Protein AF-A0A4P5QP38-F1 (afdb_monomer_lite)

Radius of gyration: 18.64 Å; chains: 1; bounding box: 42×18×55 Å

Foldseek 3Di:
DPPPDQLDDPVRVVVLVVLVVVLVVLVVVLVVVLVVLVVVCVVPVVSVVVSVVSCVVVVVVSVVSVVVSVVVVVVSPDPDD

Structure (mmCIF, N/CA/C/O backbone):
data_AF-A0A4P5QP38-F1
#
_entry.id   AF-A0A4P5QP38-F1
#
loop_
_atom_site.group_PDB
_atom_site.id
_atom_site.type_symbol
_atom_site.label_atom_id
_atom_site.label_alt_id
_atom_site.label_comp_id
_atom_site.label_asym_id
_atom_site.label_entity_id
_atom_site.label_seq_id
_atom_site.pdbx_PDB_ins_code
_atom_site.Cartn_x
_atom_site.Cartn_y
_atom_site.Cartn_z
_atom_site.occupancy
_atom_site.B_iso_or_equiv
_atom_site.auth_seq_id
_atom_site.auth_comp_id
_atom_site.auth_asym_id
_atom_site.auth_atom_id
_atom_site.pdbx_PDB_model_num
ATOM 1 N N . MET A 1 1 ? 19.011 10.978 -35.360 1.00 44.03 1 MET A N 1
ATOM 2 C CA . MET A 1 1 ? 18.400 9.912 -34.546 1.00 44.03 1 MET A CA 1
ATOM 3 C C . MET A 1 1 ? 17.032 10.416 -34.158 1.00 44.03 1 MET A C 1
ATOM 5 O O . MET A 1 1 ? 16.960 11.482 -33.558 1.00 44.03 1 MET A O 1
ATOM 9 N N . ASP A 1 2 ? 15.984 9.735 -34.611 1.00 45.84 2 ASP A N 1
ATOM 10 C CA . ASP A 1 2 ? 14.605 10.064 -34.257 1.00 45.84 2 ASP A CA 1
ATOM 11 C C . ASP A 1 2 ? 14.437 9.928 -32.742 1.00 45.84 2 ASP A C 1
ATOM 13 O O . ASP A 1 2 ? 14.692 8.876 -32.166 1.00 45.84 2 ASP A O 1
ATOM 17 N N . THR A 1 3 ? 14.013 10.996 -32.076 1.00 54.47 3 THR A N 1
ATOM 18 C CA . THR A 1 3 ? 13.757 11.037 -30.626 1.00 54.47 3 THR A CA 1
ATOM 19 C C . THR A 1 3 ? 12.455 10.319 -30.234 1.00 54.47 3 THR A C 1
ATOM 21 O O . THR A 1 3 ? 11.891 10.606 -29.183 1.00 54.47 3 THR A O 1
ATOM 24 N N . ASN A 1 4 ? 11.947 9.437 -31.102 1.00 55.00 4 ASN A N 1
ATOM 25 C CA . ASN A 1 4 ? 10.631 8.802 -31.016 1.00 55.00 4 ASN A CA 1
ATOM 26 C C . ASN A 1 4 ? 10.684 7.273 -30.913 1.00 55.00 4 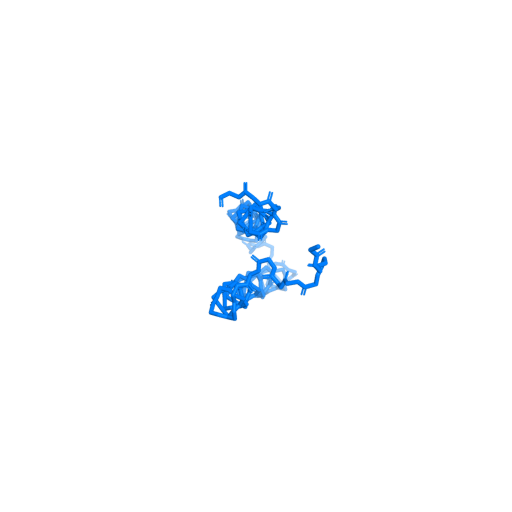ASN A C 1
ATOM 28 O O . ASN A 1 4 ? 9.624 6.649 -30.841 1.00 55.00 4 ASN A O 1
ATOM 32 N N . ASP A 1 5 ? 11.870 6.658 -30.884 1.00 53.81 5 ASP A N 1
ATOM 33 C CA . ASP A 1 5 ? 11.939 5.234 -30.572 1.00 53.81 5 ASP A CA 1
ATOM 34 C C . ASP A 1 5 ? 11.531 5.025 -29.108 1.00 53.81 5 ASP A C 1
ATOM 36 O O . ASP A 1 5 ? 12.079 5.678 -28.210 1.00 53.81 5 ASP A O 1
ATOM 40 N N . PRO A 1 6 ? 10.537 4.160 -28.836 1.00 56.00 6 PRO A N 1
ATOM 41 C CA . PRO A 1 6 ? 10.096 3.932 -27.478 1.00 56.00 6 PRO A CA 1
ATOM 42 C C . PRO A 1 6 ? 11.270 3.374 -26.672 1.00 56.00 6 PRO A C 1
ATOM 44 O O . PRO A 1 6 ? 11.814 2.320 -26.990 1.00 56.00 6 PRO A O 1
ATOM 47 N N . VAL A 1 7 ? 11.620 4.075 -25.587 1.00 70.06 7 VAL A N 1
ATOM 48 C CA . VAL A 1 7 ? 12.657 3.676 -24.611 1.00 70.06 7 VAL A CA 1
ATOM 49 C C . VAL A 1 7 ? 12.380 2.276 -24.027 1.00 70.06 7 VAL A C 1
ATOM 51 O O . VAL A 1 7 ? 13.260 1.644 -23.456 1.00 70.06 7 VAL A O 1
ATOM 54 N N . LEU A 1 8 ? 11.154 1.769 -24.203 1.00 74.88 8 LEU A N 1
ATOM 55 C CA . LEU A 1 8 ? 10.672 0.482 -23.725 1.00 74.88 8 LEU A CA 1
ATOM 56 C C . LEU A 1 8 ? 10.091 -0.368 -24.852 1.00 74.88 8 LEU A C 1
ATOM 58 O O . LEU A 1 8 ? 9.205 0.074 -25.586 1.00 74.88 8 LEU A O 1
ATOM 62 N N . SER A 1 9 ? 10.505 -1.633 -24.920 1.00 85.62 9 SER A N 1
ATOM 63 C CA . SER A 1 9 ? 9.843 -2.613 -25.782 1.00 85.62 9 SER A CA 1
ATOM 64 C C . SER A 1 9 ? 8.395 -2.857 -25.333 1.00 85.62 9 SER A C 1
ATOM 66 O O . SER A 1 9 ? 8.040 -2.699 -24.160 1.00 85.62 9 SER A O 1
ATOM 68 N N . ARG A 1 10 ? 7.536 -3.312 -26.256 1.00 85.12 10 ARG A N 1
ATOM 69 C CA . ARG A 1 10 ? 6.134 -3.645 -25.948 1.00 85.12 10 ARG A CA 1
ATOM 70 C C . ARG A 1 10 ? 6.007 -4.648 -24.795 1.00 85.12 10 ARG A C 1
ATOM 72 O O . ARG A 1 10 ? 5.163 -4.462 -23.925 1.00 85.12 10 ARG A O 1
ATOM 79 N N . SER A 1 11 ? 6.862 -5.669 -24.762 1.00 87.62 11 SER A N 1
ATOM 80 C CA . SER A 1 11 ? 6.887 -6.667 -23.687 1.00 87.62 11 SER A CA 1
ATOM 81 C C . SER A 1 11 ? 7.224 -6.062 -22.326 1.00 87.62 11 SER A C 1
ATOM 83 O O . SER A 1 11 ? 6.646 -6.447 -21.312 1.00 87.62 11 SER A O 1
ATOM 85 N N . GLU A 1 12 ? 8.138 -5.092 -22.279 1.00 85.50 12 GLU A N 1
ATOM 86 C CA . GLU A 1 12 ? 8.486 -4.418 -21.027 1.00 85.50 12 GLU A CA 1
ATOM 87 C C . GLU A 1 12 ? 7.376 -3.485 -20.555 1.00 85.50 12 GLU A C 1
ATOM 89 O O . GLU A 1 12 ? 7.118 -3.398 -19.354 1.00 85.50 12 GLU A O 1
ATOM 94 N N . LEU A 1 13 ? 6.690 -2.826 -21.491 1.00 87.88 13 LEU A N 1
ATOM 95 C CA . LEU A 1 13 ? 5.521 -2.014 -21.186 1.00 87.88 13 LEU A CA 1
ATOM 96 C C . LEU A 1 13 ? 4.368 -2.871 -20.643 1.00 87.88 13 LEU A C 1
ATOM 98 O O . LEU A 1 13 ? 3.733 -2.492 -19.661 1.00 87.88 13 LEU A O 1
ATOM 102 N N . GLU A 1 14 ? 4.123 -4.043 -21.234 1.00 90.56 14 GLU A N 1
ATOM 103 C CA . GLU A 1 14 ? 3.115 -4.999 -20.760 1.00 90.56 14 GLU A CA 1
ATOM 104 C C . GLU A 1 14 ? 3.440 -5.511 -19.348 1.00 90.56 14 GLU A C 1
ATOM 106 O O . GLU A 1 14 ? 2.563 -5.520 -18.479 1.00 90.56 14 GLU A O 1
ATOM 111 N N . ALA A 1 15 ? 4.705 -5.851 -19.078 1.00 89.94 15 ALA A N 1
ATOM 112 C CA . ALA A 1 15 ? 5.154 -6.259 -17.747 1.00 89.94 15 ALA A CA 1
ATOM 113 C C . ALA A 1 15 ? 4.998 -5.132 -16.711 1.00 89.94 15 ALA A C 1
ATOM 115 O O . ALA A 1 15 ? 4.519 -5.361 -15.596 1.00 89.94 15 ALA A O 1
ATOM 116 N N . LEU A 1 16 ? 5.351 -3.898 -17.081 1.00 90.69 16 LEU A N 1
ATOM 117 C CA . LEU A 1 16 ? 5.198 -2.736 -16.211 1.00 90.69 16 LEU A CA 1
ATOM 118 C C . LEU A 1 16 ? 3.722 -2.440 -15.916 1.00 90.69 16 LEU A C 1
ATOM 120 O O . LEU A 1 16 ? 3.359 -2.168 -14.771 1.00 90.69 16 LEU A O 1
ATOM 124 N N . HIS A 1 17 ? 2.861 -2.540 -16.928 1.00 91.44 17 HIS A N 1
ATOM 125 C CA . HIS A 1 17 ? 1.422 -2.365 -16.773 1.00 91.44 17 HIS A CA 1
ATOM 126 C C . HIS A 1 17 ? 0.809 -3.434 -15.857 1.00 91.44 17 HIS A C 1
ATOM 128 O O . HIS A 1 17 ? -0.011 -3.109 -14.995 1.00 91.44 17 HIS A O 1
ATOM 134 N N . LEU A 1 18 ? 1.226 -4.700 -15.990 1.00 93.25 18 LEU A N 1
ATOM 135 C CA . LEU A 1 18 ? 0.778 -5.769 -15.097 1.00 93.25 18 LEU A CA 1
ATOM 136 C C . LEU A 1 18 ? 1.164 -5.469 -13.645 1.00 93.25 18 LEU A C 1
ATOM 138 O O . LEU A 1 18 ? 0.303 -5.501 -12.765 1.00 93.25 18 LEU A O 1
ATOM 142 N N . LYS A 1 19 ? 2.422 -5.081 -13.419 1.00 90.88 19 LYS A N 1
ATOM 143 C CA . LYS A 1 19 ? 2.922 -4.725 -12.090 1.00 90.88 19 LYS A CA 1
ATOM 144 C C . LYS A 1 19 ? 2.180 -3.531 -11.486 1.00 90.88 19 LYS A C 1
ATOM 146 O O . LYS A 1 19 ? 1.813 -3.553 -10.313 1.00 90.88 19 LYS A O 1
ATOM 151 N N . PHE A 1 20 ? 1.900 -2.507 -12.292 1.00 92.94 20 PHE A N 1
ATOM 152 C CA . PHE A 1 20 ? 1.078 -1.373 -11.870 1.00 92.94 20 PHE A CA 1
ATOM 153 C C . PHE A 1 20 ? -0.329 -1.817 -11.452 1.00 92.94 20 PHE A C 1
ATOM 155 O O . PHE A 1 20 ? -0.841 -1.387 -10.418 1.00 92.94 20 PHE A O 1
ATOM 162 N N . ARG A 1 21 ? -0.958 -2.698 -12.238 1.00 95.00 21 ARG A N 1
ATOM 163 C CA . ARG A 1 21 ? -2.301 -3.215 -11.953 1.00 95.00 21 ARG A CA 1
ATOM 164 C C . ARG A 1 21 ? -2.343 -3.999 -10.642 1.00 95.00 21 ARG A C 1
ATOM 166 O O . ARG A 1 21 ? -3.276 -3.810 -9.864 1.00 95.00 21 ARG A O 1
ATOM 173 N N . GLU A 1 22 ? -1.354 -4.853 -10.399 1.00 91.56 22 GLU A N 1
ATOM 174 C CA . GLU A 1 22 ? -1.224 -5.625 -9.157 1.00 91.56 22 GLU A CA 1
ATOM 175 C C . GLU A 1 22 ? -1.057 -4.709 -7.944 1.00 91.56 22 GLU A C 1
ATOM 177 O O . GLU A 1 22 ? -1.811 -4.825 -6.977 1.00 91.56 22 GLU A O 1
ATOM 182 N N . MET A 1 23 ? -0.154 -3.729 -8.037 1.00 92.56 23 MET A N 1
ATOM 183 C CA . MET A 1 23 ? 0.053 -2.728 -6.990 1.00 92.56 23 MET A CA 1
ATOM 184 C C . MET A 1 23 ? -1.230 -1.935 -6.705 1.00 92.56 23 MET A C 1
ATOM 186 O O . MET A 1 23 ? -1.648 -1.813 -5.553 1.00 92.56 23 MET A O 1
ATOM 190 N N . LYS A 1 24 ? -1.919 -1.453 -7.749 1.00 93.00 24 LYS A N 1
ATOM 191 C CA . LYS A 1 24 ? -3.209 -0.757 -7.615 1.00 93.00 24 LYS A CA 1
ATOM 192 C C . LYS A 1 24 ? -4.251 -1.630 -6.909 1.00 93.00 24 LYS A C 1
ATOM 194 O O . LYS A 1 24 ? -4.995 -1.134 -6.064 1.00 93.00 24 LYS A O 1
ATOM 199 N N . HIS A 1 25 ? -4.329 -2.915 -7.252 1.00 93.38 25 HIS A N 1
ATOM 200 C CA . HIS A 1 25 ? -5.260 -3.838 -6.607 1.00 93.38 25 HIS A CA 1
ATOM 201 C C . HIS A 1 25 ? -4.931 -4.034 -5.119 1.00 93.38 25 HIS A C 1
ATOM 203 O O . HIS A 1 25 ? -5.834 -3.959 -4.286 1.00 93.38 25 HIS A O 1
ATOM 209 N N . GLY A 1 26 ? -3.650 -4.198 -4.776 1.00 90.12 26 GLY A N 1
ATOM 210 C CA . GLY A 1 26 ? -3.190 -4.276 -3.388 1.00 90.12 26 GLY A CA 1
ATOM 211 C C . GLY A 1 26 ? -3.578 -3.041 -2.571 1.00 90.12 26 GLY A C 1
ATOM 212 O O . GLY A 1 26 ? -4.160 -3.175 -1.493 1.00 90.12 26 GLY A O 1
ATOM 213 N N . ILE A 1 27 ? -3.348 -1.843 -3.119 1.00 91.00 27 ILE A N 1
ATOM 214 C CA . ILE A 1 27 ? -3.735 -0.562 -2.503 1.00 91.00 27 ILE A CA 1
ATOM 215 C C . ILE A 1 27 ? -5.246 -0.502 -2.249 1.00 91.00 27 ILE A C 1
ATOM 217 O O . ILE A 1 27 ? -5.675 -0.204 -1.133 1.00 91.00 27 ILE A O 1
ATOM 221 N N . ASN A 1 28 ? -6.062 -0.847 -3.247 1.00 93.06 28 ASN A N 1
ATOM 222 C CA . ASN A 1 28 ? -7.519 -0.854 -3.103 1.00 93.06 28 ASN A CA 1
ATOM 223 C C . ASN A 1 28 ? -7.995 -1.832 -2.020 1.00 93.06 28 ASN A C 1
ATOM 225 O O . ASN A 1 28 ? -8.862 -1.481 -1.219 1.00 93.06 28 ASN A O 1
ATOM 229 N N . ASN A 1 29 ? -7.415 -3.033 -1.957 1.00 91.94 29 ASN A N 1
ATOM 230 C CA . ASN A 1 29 ? -7.756 -4.014 -0.926 1.00 91.94 29 ASN A CA 1
ATOM 231 C C . ASN A 1 29 ? -7.402 -3.502 0.476 1.00 91.94 29 ASN A C 1
ATOM 233 O O . ASN A 1 29 ? -8.163 -3.702 1.421 1.00 91.94 29 ASN A O 1
ATOM 237 N N . MET A 1 30 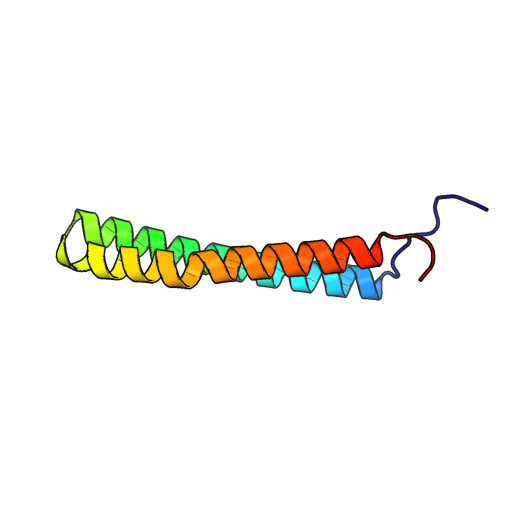? -6.273 -2.807 0.623 1.00 90.38 30 MET A N 1
ATOM 238 C CA . MET A 1 30 ? -5.885 -2.212 1.902 1.00 90.38 30 MET A CA 1
ATOM 239 C C . MET A 1 30 ? -6.823 -1.082 2.320 1.00 90.38 30 MET A C 1
ATOM 241 O O . MET A 1 30 ? -7.258 -1.062 3.472 1.00 90.38 30 MET A O 1
ATOM 245 N N . PHE A 1 31 ? -7.205 -0.197 1.395 1.00 92.50 31 PHE A N 1
ATOM 246 C CA . PHE A 1 31 ? -8.212 0.821 1.686 1.00 92.50 31 PHE A CA 1
ATOM 247 C C . PHE A 1 31 ? -9.554 0.206 2.071 1.00 92.50 31 PHE A C 1
ATOM 249 O O . PHE A 1 31 ? -10.167 0.673 3.025 1.00 92.50 31 PHE A O 1
ATOM 256 N N . ALA A 1 32 ? -9.984 -0.870 1.409 1.00 94.25 32 ALA A N 1
ATOM 257 C CA . ALA A 1 32 ? -11.201 -1.582 1.789 1.00 94.25 32 ALA A CA 1
ATOM 258 C C . ALA A 1 32 ? -11.140 -2.098 3.238 1.00 94.25 32 ALA A C 1
ATOM 260 O O . ALA A 1 32 ? -12.094 -1.923 3.993 1.00 94.25 32 ALA A O 1
ATOM 261 N N . VAL A 1 33 ? -10.002 -2.662 3.661 1.00 92.12 33 VAL A N 1
ATOM 262 C CA . VAL A 1 33 ? -9.793 -3.107 5.051 1.00 92.12 33 VAL A CA 1
ATOM 263 C C . VAL A 1 33 ? -9.833 -1.932 6.033 1.00 92.12 33 VAL A C 1
ATOM 265 O O . VAL A 1 33 ? -10.497 -2.026 7.064 1.00 92.12 33 VAL A O 1
ATOM 268 N N . ILE A 1 34 ? -9.151 -0.825 5.727 1.00 93.00 34 ILE A N 1
ATOM 269 C CA . ILE A 1 34 ? -9.124 0.373 6.582 1.00 93.00 34 ILE A CA 1
ATOM 270 C C . ILE A 1 34 ? -10.523 0.988 6.698 1.00 93.00 34 ILE A C 1
ATOM 272 O O . ILE A 1 34 ? -10.941 1.333 7.802 1.00 93.00 34 ILE A O 1
ATOM 276 N N . MET A 1 35 ? -11.268 1.087 5.595 1.00 93.94 35 MET A N 1
ATOM 277 C CA . MET A 1 35 ? -12.644 1.590 5.591 1.00 93.94 35 MET A CA 1
ATOM 278 C C . MET A 1 35 ? -13.562 0.688 6.417 1.00 93.94 35 MET A C 1
ATOM 280 O O . MET A 1 35 ? -14.252 1.182 7.305 1.00 93.94 35 MET A O 1
ATOM 284 N N . ALA A 1 36 ? -13.490 -0.632 6.226 1.00 94.44 36 ALA A N 1
ATOM 285 C CA . ALA A 1 36 ? -14.275 -1.582 7.011 1.00 94.44 36 ALA A CA 1
ATOM 286 C C . ALA A 1 36 ? -13.960 -1.491 8.514 1.00 94.44 36 ALA A C 1
ATOM 288 O O . ALA A 1 36 ? -14.866 -1.453 9.344 1.00 94.44 36 ALA A O 1
ATOM 289 N N . LEU A 1 37 ? -12.679 -1.408 8.888 1.00 93.81 37 LEU A N 1
ATOM 290 C CA . LEU A 1 37 ? -12.271 -1.245 10.287 1.00 93.81 37 LEU A CA 1
ATOM 291 C C . LEU A 1 37 ? -12.679 0.117 10.860 1.00 93.81 37 LEU A C 1
ATOM 293 O O . LEU A 1 37 ? -12.990 0.201 12.045 1.00 93.81 37 LEU A O 1
ATOM 297 N N . SER A 1 38 ? -12.721 1.161 10.033 1.00 93.06 38 SER A N 1
ATOM 298 C CA . SER A 1 38 ? -13.198 2.492 10.422 1.00 93.06 38 SER A CA 1
ATOM 299 C C . SER A 1 38 ? -14.699 2.487 10.703 1.00 93.06 38 SER A C 1
ATOM 301 O O . SER A 1 38 ? -15.122 2.968 11.752 1.00 93.06 38 SER A O 1
ATOM 303 N N . GLU A 1 39 ? -15.504 1.876 9.830 1.00 95.31 39 GLU A N 1
ATOM 304 C CA . GLU A 1 39 ? -16.945 1.694 10.050 1.00 95.31 39 GLU A CA 1
ATOM 305 C C . GLU A 1 39 ? -17.231 0.851 11.300 1.00 95.31 39 GLU A C 1
ATOM 307 O O . GLU A 1 39 ? -18.108 1.184 12.100 1.00 95.31 39 GLU A O 1
ATOM 312 N N . LEU A 1 40 ? -16.470 -0.229 11.507 1.00 94.31 40 LEU A N 1
ATOM 313 C CA . LEU A 1 40 ? -16.572 -1.053 12.711 1.00 94.31 40 LEU A CA 1
ATOM 314 C C . LEU A 1 40 ? -16.147 -0.285 13.967 1.00 94.31 40 LEU A C 1
ATOM 316 O O . LEU A 1 40 ? -16.801 -0.419 14.996 1.00 94.31 40 LEU A O 1
ATOM 320 N N . GLY A 1 41 ? -15.098 0.536 13.883 1.00 92.94 41 GLY A N 1
ATOM 321 C CA . GLY A 1 41 ? -14.605 1.380 14.973 1.00 92.94 41 GLY A CA 1
ATOM 322 C C . GLY A 1 41 ? -15.599 2.456 15.402 1.00 92.94 41 GLY A C 1
ATOM 323 O O . GLY A 1 41 ? -15.745 2.711 16.594 1.00 92.94 41 GLY A O 1
ATOM 324 N N . GLN A 1 42 ? -16.336 3.036 14.449 1.00 92.94 42 GLN A N 1
ATOM 325 C CA . GLN A 1 42 ? -17.424 3.977 14.741 1.00 92.94 42 GLN A CA 1
ATOM 326 C C . GLN A 1 42 ? -18.574 3.313 15.511 1.00 92.94 42 GLN A C 1
ATOM 328 O O . GLN A 1 42 ? -19.187 3.949 16.363 1.00 92.94 42 GLN A O 1
ATOM 333 N N . ARG A 1 43 ? -18.866 2.036 15.224 1.00 93.75 43 ARG A N 1
ATOM 334 C CA . ARG A 1 43 ? -19.920 1.263 15.908 1.00 93.75 43 ARG A CA 1
ATOM 335 C C . ARG A 1 43 ? -19.456 0.684 17.245 1.00 93.75 43 ARG A C 1
ATOM 337 O O . ARG A 1 43 ? -20.250 0.581 18.173 1.00 93.75 43 ARG A O 1
ATOM 344 N N . ASN A 1 44 ? -18.192 0.276 17.332 1.00 92.50 44 ASN A N 1
ATOM 345 C CA . ASN A 1 44 ? -17.576 -0.296 18.520 1.00 92.50 44 ASN A CA 1
ATOM 346 C C . ASN A 1 44 ? -16.107 0.167 18.634 1.00 92.50 44 ASN A C 1
ATOM 348 O O . ASN A 1 44 ? -15.251 -0.325 17.886 1.00 92.50 44 ASN A O 1
ATOM 352 N N . PRO A 1 45 ? -15.786 1.038 19.612 1.00 91.44 45 PRO A N 1
ATOM 353 C CA . PRO A 1 45 ? -14.440 1.571 19.817 1.00 91.44 45 PRO A CA 1
ATOM 354 C C . PRO A 1 45 ? -13.338 0.515 19.994 1.00 91.44 45 PRO A C 1
ATOM 356 O O . PRO A 1 45 ? -12.179 0.802 19.705 1.00 91.44 45 PRO A O 1
ATOM 359 N N . ALA A 1 46 ? -13.670 -0.721 20.390 1.00 90.19 46 ALA A N 1
ATOM 360 C CA . ALA A 1 46 ? -12.703 -1.818 20.501 1.00 90.19 46 ALA A CA 1
ATOM 361 C C . ALA A 1 46 ? -12.004 -2.163 19.168 1.00 90.19 46 ALA A C 1
ATOM 363 O O . ALA A 1 46 ? -10.938 -2.775 19.158 1.00 90.19 46 ALA A O 1
ATOM 364 N N . HIS A 1 47 ? -12.577 -1.772 18.024 1.00 89.81 47 HIS A N 1
ATOM 365 C CA . HIS A 1 47 ? -11.958 -1.983 16.713 1.00 89.81 47 HIS A CA 1
ATOM 366 C C . HIS A 1 47 ? -10.980 -0.874 16.299 1.00 89.81 47 HIS A C 1
ATOM 368 O O . HIS A 1 47 ? -10.229 -1.074 15.342 1.00 89.81 47 HIS A O 1
ATOM 374 N N . LEU A 1 48 ? -10.924 0.253 17.022 1.00 90.56 48 LEU A N 1
ATOM 375 C CA . LEU A 1 48 ? -10.019 1.367 16.712 1.00 90.56 48 LEU A CA 1
ATOM 376 C C . LEU A 1 48 ? -8.544 0.991 16.891 1.00 90.56 48 LEU A C 1
ATOM 378 O O . LEU A 1 48 ? -7.706 1.409 16.097 1.00 90.56 48 LEU A O 1
ATOM 382 N N . GLU A 1 49 ? -8.221 0.144 17.8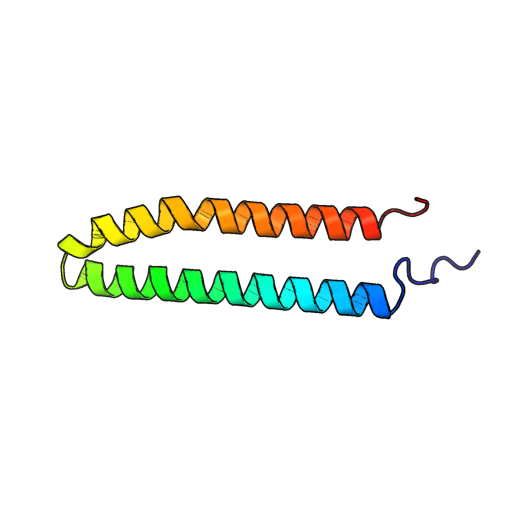69 1.00 92.81 49 GLU A N 1
ATOM 383 C CA . GLU A 1 49 ? -6.859 -0.377 18.037 1.00 92.81 49 GLU A CA 1
ATOM 384 C C . GLU A 1 49 ? -6.440 -1.225 16.826 1.00 92.81 49 GLU A C 1
ATOM 386 O O . GLU A 1 49 ? -5.343 -1.084 16.282 1.00 92.81 49 GLU A O 1
ATOM 391 N N . ARG A 1 50 ? -7.356 -2.067 16.337 1.00 91.31 50 ARG A N 1
ATOM 392 C CA . ARG A 1 50 ? -7.125 -2.921 15.168 1.00 91.31 50 ARG A CA 1
ATOM 393 C C . ARG A 1 50 ? -7.006 -2.103 13.881 1.00 91.31 50 ARG A C 1
ATOM 395 O O . ARG A 1 50 ? -6.196 -2.447 13.023 1.00 91.31 50 ARG A O 1
ATOM 402 N N . LEU A 1 51 ? -7.772 -1.016 13.770 1.00 92.19 51 LEU A N 1
ATOM 403 C CA . LEU A 1 51 ? -7.636 -0.015 12.713 1.00 92.19 51 LEU A CA 1
ATOM 404 C C . LEU A 1 51 ? -6.256 0.650 12.754 1.00 92.19 51 LEU A C 1
ATOM 406 O O . LEU A 1 51 ? -5.562 0.654 11.741 1.00 92.19 51 LEU A O 1
ATOM 410 N N . ALA A 1 52 ? -5.837 1.164 13.913 1.00 93.00 52 ALA A N 1
ATOM 411 C CA . ALA A 1 52 ? -4.545 1.827 14.077 1.00 93.00 52 ALA A CA 1
ATOM 412 C C . ALA A 1 52 ? -3.385 0.893 13.704 1.00 93.00 52 ALA A C 1
ATOM 414 O O . ALA A 1 52 ? -2.503 1.274 12.936 1.00 93.00 52 ALA A O 1
ATOM 415 N N . LYS A 1 53 ? -3.438 -0.364 14.162 1.00 93.50 53 LYS A N 1
ATOM 416 C CA . LYS A 1 53 ? -2.464 -1.393 13.790 1.00 93.50 53 LYS A CA 1
ATOM 417 C C . LYS A 1 53 ? -2.444 -1.645 12.280 1.00 93.50 53 LYS A C 1
ATOM 419 O O . LYS A 1 53 ? -1.377 -1.635 11.676 1.00 93.50 53 LYS A O 1
ATOM 424 N N . ALA A 1 54 ? -3.614 -1.809 11.658 1.00 91.94 54 ALA A N 1
ATOM 425 C CA . ALA A 1 54 ? -3.705 -2.021 10.216 1.00 91.94 54 ALA A CA 1
ATOM 426 C C . ALA A 1 54 ? -3.120 -0.844 9.419 1.00 91.94 54 ALA A C 1
ATOM 428 O O . ALA A 1 54 ? -2.427 -1.077 8.432 1.00 91.94 54 ALA A O 1
ATOM 429 N N . VAL A 1 55 ? -3.354 0.399 9.848 1.00 92.69 55 VAL A N 1
ATOM 430 C CA . VAL A 1 55 ? -2.779 1.595 9.212 1.00 92.69 55 VAL A CA 1
ATOM 431 C C . VAL A 1 55 ? -1.257 1.616 9.360 1.00 92.69 55 VAL A C 1
ATOM 433 O O . VAL A 1 55 ? -0.562 1.813 8.363 1.00 92.69 55 VAL A O 1
ATOM 436 N N . LEU A 1 56 ? -0.733 1.376 10.565 1.00 93.19 56 LEU A N 1
ATOM 437 C CA . LEU A 1 56 ? 0.708 1.401 10.839 1.00 93.19 56 LEU A CA 1
ATOM 438 C C . LEU A 1 56 ? 1.479 0.312 10.087 1.00 93.19 56 LEU A C 1
ATOM 440 O O . LEU A 1 56 ? 2.589 0.563 9.632 1.00 93.19 56 LEU A O 1
ATOM 444 N N . GLU A 1 57 ? 0.901 -0.878 9.933 1.00 90.69 57 GLU A N 1
ATOM 445 C CA . GLU A 1 57 ? 1.556 -1.993 9.240 1.00 90.69 57 GLU A CA 1
ATOM 446 C C . GLU A 1 57 ? 1.474 -1.861 7.713 1.00 90.69 57 GLU A C 1
ATOM 448 O O . GLU A 1 57 ? 2.438 -2.150 7.009 1.00 90.69 57 GLU A O 1
ATOM 453 N N . ARG A 1 58 ? 0.324 -1.424 7.184 1.00 88.12 58 ARG A N 1
ATOM 454 C CA . ARG A 1 58 ? 0.038 -1.483 5.739 1.00 88.12 58 ARG A CA 1
ATOM 455 C C . ARG A 1 58 ? 0.447 -0.229 4.977 1.00 88.12 58 ARG A C 1
ATOM 457 O O . ARG A 1 58 ? 0.780 -0.312 3.800 1.00 88.12 58 ARG A O 1
ATOM 464 N N . THR A 1 59 ? 0.440 0.934 5.626 1.00 88.44 59 THR A N 1
ATOM 465 C CA . THR A 1 59 ? 0.806 2.197 4.961 1.00 88.44 59 THR A CA 1
ATOM 466 C C . THR A 1 59 ? 2.273 2.218 4.511 1.00 88.44 59 THR A C 1
ATOM 468 O O . THR A 1 59 ? 2.517 2.587 3.361 1.00 88.44 59 THR A O 1
ATOM 471 N N . PRO A 1 60 ? 3.258 1.787 5.329 1.00 92.25 60 PRO A N 1
ATOM 472 C CA . PRO A 1 60 ? 4.653 1.729 4.890 1.00 92.25 60 PRO A CA 1
ATOM 473 C C . PRO A 1 60 ? 4.866 0.785 3.703 1.00 92.25 60 PRO A C 1
ATOM 475 O O . PRO A 1 60 ? 5.616 1.112 2.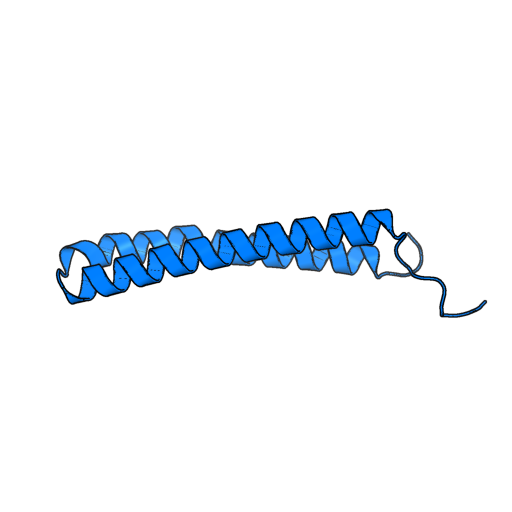789 1.00 92.25 60 PRO A O 1
ATOM 478 N N . ASP A 1 61 ? 4.169 -0.355 3.679 1.00 88.88 61 ASP A N 1
ATOM 479 C CA . ASP A 1 61 ? 4.237 -1.312 2.570 1.00 88.88 61 ASP A CA 1
ATOM 480 C C . ASP A 1 61 ? 3.749 -0.690 1.247 1.00 88.88 61 ASP A C 1
ATOM 482 O O . ASP A 1 61 ? 4.419 -0.809 0.222 1.00 88.88 61 ASP A O 1
ATOM 486 N N . ILE A 1 62 ? 2.658 0.088 1.274 1.00 87.00 62 ILE A N 1
ATOM 487 C CA . ILE A 1 62 ? 2.176 0.845 0.102 1.00 87.00 62 ILE A CA 1
ATOM 488 C C . ILE A 1 62 ? 3.233 1.824 -0.402 1.00 87.00 62 ILE A C 1
ATOM 490 O O . ILE A 1 62 ? 3.514 1.879 -1.601 1.00 87.00 62 ILE A O 1
ATOM 494 N N . VAL A 1 63 ? 3.803 2.615 0.508 1.00 91.25 63 VAL A N 1
ATOM 495 C CA . VAL A 1 63 ? 4.810 3.622 0.157 1.00 91.25 63 VAL A CA 1
ATOM 496 C C . VAL A 1 63 ? 6.038 2.950 -0.452 1.00 91.25 63 VAL A C 1
ATOM 498 O O . VAL A 1 63 ? 6.545 3.418 -1.472 1.00 91.25 63 VAL A O 1
ATOM 501 N N . ASN A 1 64 ? 6.469 1.818 0.103 1.00 92.06 64 ASN A N 1
ATOM 502 C CA . ASN A 1 64 ? 7.582 1.039 -0.429 1.00 92.06 64 ASN A CA 1
ATOM 503 C C . ASN A 1 64 ? 7.274 0.484 -1.825 1.00 92.06 64 ASN A C 1
ATOM 505 O O . ASN A 1 64 ? 8.103 0.612 -2.723 1.00 92.06 64 ASN A O 1
ATOM 509 N N . GLN A 1 65 ? 6.082 -0.078 -2.046 1.00 89.69 65 GLN A N 1
ATOM 510 C CA . GLN A 1 65 ? 5.682 -0.599 -3.358 1.00 89.69 65 GLN A CA 1
ATOM 511 C C . GLN A 1 65 ? 5.610 0.505 -4.421 1.00 89.69 65 GLN A C 1
ATOM 513 O O . GLN A 1 65 ? 6.117 0.320 -5.528 1.00 89.69 65 GLN A O 1
ATOM 518 N N . LEU A 1 66 ? 5.040 1.665 -4.078 1.00 91.81 66 LEU A N 1
ATOM 519 C CA . LEU A 1 66 ? 4.973 2.831 -4.966 1.00 91.81 66 LEU A CA 1
ATOM 520 C C . LEU A 1 66 ? 6.364 3.381 -5.289 1.00 91.81 66 LEU A C 1
ATOM 522 O O . LEU A 1 66 ? 6.646 3.674 -6.451 1.00 91.81 66 LEU A O 1
ATOM 526 N N . THR A 1 67 ? 7.234 3.480 -4.284 1.00 93.06 67 THR A N 1
ATOM 527 C CA . THR A 1 67 ? 8.619 3.938 -4.458 1.00 93.06 67 THR A CA 1
ATOM 528 C C . THR A 1 67 ? 9.380 2.985 -5.372 1.00 93.06 67 THR A C 1
ATOM 530 O O . THR A 1 67 ? 9.918 3.412 -6.390 1.00 93.06 67 THR A O 1
ATOM 533 N N . ALA A 1 68 ? 9.325 1.681 -5.091 1.00 90.19 68 ALA A N 1
ATOM 534 C CA . ALA A 1 68 ? 9.974 0.659 -5.906 1.00 90.19 68 ALA A CA 1
ATOM 535 C C . ALA A 1 68 ? 9.440 0.632 -7.348 1.00 90.19 68 ALA A C 1
ATOM 537 O O . ALA A 1 68 ? 10.205 0.446 -8.293 1.00 90.19 68 ALA A O 1
ATOM 538 N N . PHE A 1 69 ? 8.132 0.822 -7.550 1.00 91.44 69 PHE A N 1
ATOM 539 C CA . PHE A 1 69 ? 7.562 0.945 -8.891 1.00 91.44 69 PHE A CA 1
ATOM 540 C C . PHE A 1 69 ? 8.085 2.195 -9.615 1.00 91.44 69 PHE A C 1
ATOM 542 O O . PHE A 1 69 ? 8.485 2.105 -10.776 1.00 91.44 69 PHE A O 1
ATOM 549 N N . GLY A 1 70 ? 8.121 3.341 -8.930 1.00 90.62 70 GLY A N 1
ATOM 550 C CA . GLY A 1 70 ? 8.641 4.597 -9.469 1.00 90.62 70 GLY A CA 1
ATOM 551 C C . GLY A 1 70 ? 10.119 4.513 -9.852 1.00 90.62 70 GLY A C 1
ATOM 552 O O . GLY A 1 70 ? 10.493 4.964 -10.931 1.00 90.62 70 GLY A O 1
ATOM 553 N N . GLU A 1 71 ? 10.947 3.876 -9.025 1.00 90.56 71 GLU A N 1
ATOM 554 C CA . GLU A 1 71 ? 12.364 3.626 -9.316 1.00 90.56 71 GLU A CA 1
ATOM 555 C C . GLU A 1 71 ? 12.545 2.730 -10.544 1.00 90.56 71 GLU A C 1
ATOM 557 O O . GLU A 1 71 ? 13.366 3.026 -11.412 1.00 90.56 71 GLU A O 1
ATOM 562 N N . GLN A 1 72 ? 11.748 1.664 -10.659 1.00 87.56 72 GLN A N 1
ATOM 563 C CA . GLN A 1 72 ? 11.805 0.753 -11.804 1.00 87.56 72 GLN A CA 1
ATOM 564 C C . GLN A 1 72 ? 11.360 1.416 -13.104 1.0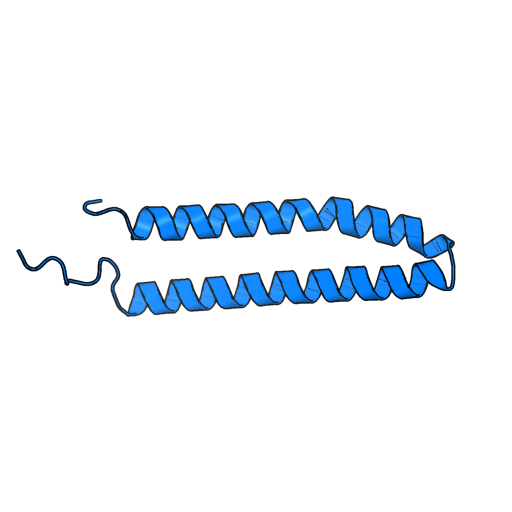0 87.56 72 GLN A C 1
ATOM 566 O O . GLN A 1 72 ? 12.009 1.238 -14.135 1.00 87.56 72 GLN A O 1
ATOM 571 N N . LEU A 1 73 ? 10.279 2.197 -13.058 1.00 87.75 73 LEU A N 1
ATOM 572 C CA . LEU A 1 73 ? 9.839 2.996 -14.195 1.00 87.75 73 LEU A CA 1
ATOM 573 C C . LEU A 1 73 ? 10.903 4.041 -14.555 1.00 87.75 73 LEU A C 1
ATOM 575 O O . LEU A 1 73 ? 11.282 4.150 -15.714 1.00 87.75 73 LEU A O 1
ATOM 579 N N . GLY A 1 74 ? 11.433 4.764 -13.569 1.00 86.06 74 GLY A N 1
ATOM 580 C CA . GLY A 1 74 ? 12.467 5.775 -13.772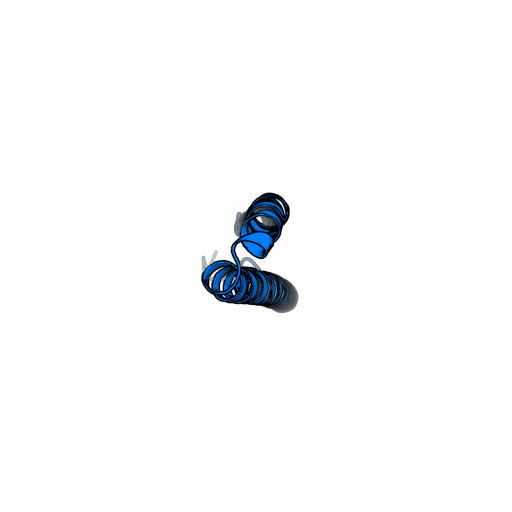 1.00 86.06 74 GLY A CA 1
ATOM 581 C C . GLY A 1 74 ? 13.744 5.203 -14.389 1.00 86.06 74 GLY A C 1
ATOM 582 O O . GLY A 1 74 ? 14.298 5.808 -15.302 1.00 86.06 74 GLY A O 1
ATOM 583 N N . ALA A 1 75 ? 14.187 4.021 -13.953 1.00 84.81 75 ALA A N 1
ATOM 584 C CA . ALA A 1 75 ? 15.320 3.315 -14.552 1.00 84.81 75 ALA A CA 1
ATOM 585 C C . ALA A 1 75 ? 15.064 2.965 -16.025 1.00 84.81 75 ALA A C 1
ATOM 587 O O . ALA A 1 75 ? 15.946 3.125 -16.859 1.00 84.81 75 ALA A O 1
ATOM 588 N N . LYS A 1 76 ? 13.835 2.554 -16.344 1.00 78.69 76 LYS A N 1
ATOM 589 C CA . LYS A 1 76 ? 13.396 2.202 -17.697 1.00 78.69 76 LYS A CA 1
ATOM 590 C C . LYS A 1 76 ? 13.142 3.396 -18.621 1.00 78.69 76 LYS A C 1
ATOM 592 O O . LYS A 1 76 ? 13.020 3.203 -19.822 1.00 78.69 76 LYS A O 1
ATOM 597 N N . LEU A 1 77 ? 13.053 4.611 -18.082 1.00 75.31 77 LEU A N 1
ATOM 598 C CA . LEU A 1 77 ? 12.887 5.850 -18.848 1.00 75.31 77 LEU A CA 1
ATOM 599 C C . LEU A 1 77 ? 14.210 6.588 -19.106 1.00 75.31 77 LEU A C 1
ATOM 601 O O . LEU A 1 77 ? 14.232 7.525 -19.904 1.00 75.31 77 LEU A O 1
ATOM 605 N N . LYS A 1 78 ? 15.306 6.213 -18.433 1.00 68.75 78 LYS A N 1
ATOM 606 C CA . LYS A 1 78 ? 16.614 6.846 -18.646 1.00 68.75 78 LYS A CA 1
ATOM 607 C C . LYS A 1 78 ? 17.203 6.389 -19.989 1.00 68.75 78 LYS A C 1
ATOM 609 O O . LYS A 1 78 ? 17.351 5.188 -20.195 1.00 68.75 78 LYS A O 1
ATOM 614 N N . PRO A 1 79 ? 17.577 7.311 -20.893 1.00 53.34 79 PRO A N 1
ATOM 615 C CA . PRO A 1 79 ? 18.253 6.939 -22.129 1.00 53.34 79 PRO A CA 1
ATOM 616 C C . PRO A 1 79 ? 19.667 6.408 -21.828 1.00 53.34 79 PRO A C 1
ATOM 618 O O . PRO A 1 79 ? 20.462 7.105 -21.202 1.00 53.34 79 PRO A O 1
ATOM 621 N N . GLY A 1 80 ? 19.980 5.193 -22.296 1.00 55.12 80 GLY A N 1
ATOM 622 C CA . GLY A 1 80 ? 21.341 4.636 -22.333 1.00 55.12 80 GLY A CA 1
ATOM 623 C C . GLY A 1 80 ? 21.820 3.897 -21.077 1.00 55.12 80 GLY A C 1
ATOM 624 O O . GLY A 1 80 ? 22.808 4.308 -20.474 1.00 55.12 80 GLY A O 1
ATOM 625 N N . SER A 1 81 ? 21.168 2.792 -20.700 1.00 43.12 81 SER A N 1
ATOM 626 C CA . SER A 1 81 ? 21.798 1.737 -19.878 1.00 43.12 81 SER A CA 1
ATOM 627 C C . SER A 1 81 ? 22.136 0.527 -20.734 1.00 43.12 81 SER A C 1
ATOM 629 O O . SER A 1 81 ? 21.312 0.212 -21.619 1.00 43.12 81 SER A O 1
#

Sequence (81 aa):
MDTNDPVLSRSELEALHLKFREMKHGINNMFAVIMALSELGQRNPAHLERLAKAVLERTPDIVNQLTAFGEQLGAKLKPGS

pLDDT: mean 85.62, std 13.22, range [43.12, 95.31]

Secondary structure (DSSP, 8-state):
--TTS-SS-HHHHHHHHHHHHHHHHHHHHHHHHHHHHHHHHHH-GGGHHHHHHHHHHHHHHHHHHHHHHHHHHHHHHSS--